Protein AF-M1ESU2-F1 (afdb_monomer_lite)

Structure (mmCIF, N/CA/C/O backbone):
data_AF-M1ESU2-F1
#
_entry.id   AF-M1ESU2-F1
#
loop_
_atom_site.group_PDB
_atom_site.id
_atom_site.type_symbol
_atom_site.label_atom_id
_atom_site.label_alt_id
_atom_site.label_comp_id
_atom_site.label_asym_id
_atom_site.label_entity_id
_atom_site.label_seq_id
_atom_site.pdbx_PDB_ins_code
_atom_site.Cartn_x
_atom_site.Cartn_y
_atom_site.Cartn_z
_atom_site.occupancy
_atom_site.B_iso_or_equiv
_atom_site.auth_seq_id
_atom_site.auth_comp_id
_atom_site.auth_asym_id
_atom_site.auth_atom_id
_atom_site.pdbx_PDB_model_num
ATOM 1 N N . PRO A 1 1 ? -0.655 11.934 12.365 1.00 52.59 1 PRO A N 1
ATOM 2 C CA . PRO A 1 1 ? -0.830 12.962 11.303 1.00 52.59 1 PRO A CA 1
ATOM 3 C C . PRO A 1 1 ? 0.252 12.972 10.201 1.00 52.59 1 PRO A C 1
ATOM 5 O O . PRO A 1 1 ? -0.096 13.137 9.042 1.00 52.59 1 PRO A O 1
ATOM 8 N N . LYS A 1 2 ? 1.550 12.804 10.513 1.00 71.00 2 LYS A N 1
ATOM 9 C CA . LYS A 1 2 ? 2.630 12.962 9.509 1.00 71.00 2 LYS A CA 1
ATOM 10 C C . LYS A 1 2 ? 2.794 11.781 8.532 1.00 71.00 2 LYS A C 1
ATOM 12 O O . LYS A 1 2 ? 3.193 11.998 7.394 1.00 71.00 2 LYS A O 1
ATOM 17 N N . ARG A 1 3 ? 2.462 10.552 8.948 1.00 77.25 3 ARG A N 1
ATOM 18 C CA . ARG A 1 3 ? 2.708 9.330 8.156 1.00 77.25 3 ARG A CA 1
ATOM 19 C C . ARG A 1 3 ? 1.707 9.137 7.015 1.00 77.25 3 ARG A C 1
ATOM 21 O O . ARG A 1 3 ? 2.115 8.895 5.888 1.00 77.25 3 ARG A O 1
ATOM 28 N N . SER A 1 4 ? 0.423 9.391 7.267 1.00 78.06 4 SER A N 1
ATOM 29 C CA . SER A 1 4 ? -0.624 9.395 6.234 1.00 78.06 4 SER A CA 1
ATOM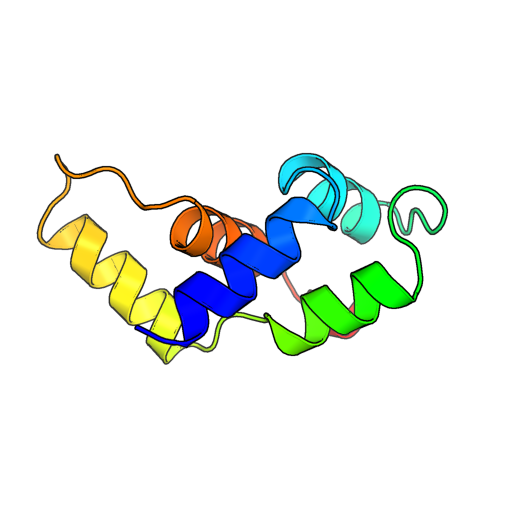 30 C C . SER A 1 4 ? -0.335 10.415 5.124 1.00 78.06 4 SER A C 1
ATOM 32 O O . SER A 1 4 ? -0.566 10.125 3.957 1.00 78.06 4 SER A O 1
ATOM 34 N N . ASN A 1 5 ? 0.238 11.579 5.463 1.00 82.38 5 ASN A N 1
ATOM 35 C CA . ASN A 1 5 ? 0.657 12.573 4.469 1.00 82.38 5 ASN A CA 1
ATOM 36 C C . ASN A 1 5 ? 1.817 12.071 3.606 1.00 82.38 5 ASN A C 1
ATOM 38 O O . ASN A 1 5 ? 1.766 12.229 2.392 1.00 82.38 5 ASN A O 1
ATOM 42 N N . ALA A 1 6 ? 2.832 11.443 4.209 1.00 84.12 6 ALA A N 1
ATOM 43 C CA . ALA A 1 6 ? 3.939 10.851 3.458 1.00 84.12 6 ALA A CA 1
ATOM 44 C C . ALA A 1 6 ? 3.442 9.777 2.478 1.00 84.12 6 ALA A C 1
ATOM 46 O O . ALA A 1 6 ? 3.850 9.775 1.320 1.00 84.12 6 ALA A O 1
ATOM 47 N N . ILE A 1 7 ? 2.499 8.937 2.917 1.00 85.19 7 ILE A N 1
ATOM 48 C CA . ILE A 1 7 ? 1.875 7.921 2.065 1.00 85.19 7 ILE A CA 1
ATOM 49 C C . ILE A 1 7 ? 1.063 8.561 0.947 1.00 85.19 7 ILE A C 1
ATOM 51 O O . ILE A 1 7 ? 1.232 8.181 -0.202 1.00 85.19 7 ILE A O 1
ATOM 55 N N . ASN A 1 8 ? 0.228 9.557 1.242 1.00 84.44 8 ASN A N 1
ATOM 56 C CA . ASN A 1 8 ? -0.557 10.244 0.215 1.00 84.44 8 ASN A CA 1
ATOM 57 C C . ASN A 1 8 ? 0.335 10.914 -0.839 1.00 84.44 8 ASN A C 1
ATOM 59 O O . ASN A 1 8 ? 0.053 10.812 -2.027 1.00 84.44 8 ASN A O 1
ATOM 63 N N . ILE A 1 9 ? 1.444 11.534 -0.428 1.00 85.62 9 ILE A N 1
ATOM 64 C CA . ILE A 1 9 ? 2.442 12.078 -1.359 1.00 85.62 9 ILE A CA 1
ATOM 65 C C . ILE A 1 9 ? 3.098 10.941 -2.156 1.00 85.62 9 ILE A C 1
ATOM 67 O O . ILE A 1 9 ? 3.248 11.049 -3.370 1.00 85.62 9 ILE A O 1
ATOM 71 N N . GLY A 1 10 ? 3.430 9.822 -1.510 1.00 83.06 10 GLY A N 1
ATOM 72 C CA . GLY A 1 10 ? 3.915 8.614 -2.177 1.00 83.06 10 GLY A CA 1
ATOM 73 C C . GLY A 1 10 ? 2.941 8.112 -3.242 1.00 83.06 10 GLY A C 1
ATOM 74 O O . GLY A 1 10 ? 3.341 7.892 -4.374 1.00 83.06 10 GLY A O 1
ATOM 75 N N . LEU A 1 11 ? 1.652 8.030 -2.923 1.00 83.19 11 LEU A N 1
ATOM 76 C CA . LEU A 1 11 ? 0.590 7.594 -3.830 1.00 83.19 11 LEU A CA 1
ATOM 77 C C . LEU A 1 11 ? 0.404 8.511 -5.043 1.00 83.19 11 LEU A C 1
ATOM 79 O O . LEU A 1 11 ? -0.042 8.034 -6.077 1.00 83.19 11 LEU A O 1
ATOM 83 N N . THR A 1 12 ? 0.750 9.800 -4.954 1.00 84.50 12 THR A N 1
ATOM 84 C CA . THR A 1 12 ? 0.704 10.681 -6.138 1.00 84.50 12 THR A CA 1
ATOM 85 C C . THR A 1 12 ? 1.802 10.399 -7.158 1.00 84.50 12 THR A C 1
ATOM 87 O O . THR A 1 12 ? 1.639 10.731 -8.328 1.00 84.50 12 THR A O 1
ATOM 90 N N . VAL A 1 13 ? 2.913 9.800 -6.725 1.00 83.44 13 VAL A N 1
ATOM 91 C CA . VAL A 1 13 ? 4.056 9.478 -7.594 1.00 83.44 13 VAL A CA 1
ATOM 92 C C . VAL A 1 13 ? 4.173 7.985 -7.886 1.00 83.44 13 VAL A C 1
ATOM 94 O O . VAL A 1 13 ? 4.862 7.587 -8.819 1.00 83.44 13 VAL A O 1
ATOM 97 N N . LEU A 1 14 ? 3.507 7.155 -7.087 1.00 84.31 14 LEU A N 1
ATOM 98 C CA . LEU A 1 14 ? 3.452 5.716 -7.256 1.00 84.31 14 LEU A CA 1
ATOM 99 C C . LEU A 1 14 ? 2.283 5.308 -8.164 1.00 84.31 14 LEU A C 1
ATOM 101 O O . LEU A 1 14 ? 1.234 5.955 -8.166 1.00 84.31 14 LEU A O 1
ATOM 105 N N . PRO A 1 15 ? 2.421 4.196 -8.905 1.00 84.50 15 PRO A N 1
ATOM 106 C CA . PRO A 1 15 ? 1.310 3.629 -9.651 1.00 84.50 15 PRO A CA 1
ATOM 107 C C . PRO A 1 15 ? 0.207 3.113 -8.704 1.00 84.50 15 PRO A C 1
ATOM 109 O O . PRO A 1 15 ? 0.418 2.985 -7.495 1.00 84.50 15 PRO A O 1
ATOM 112 N N . PRO A 1 16 ? -0.988 2.783 -9.227 1.00 85.62 16 PRO A N 1
ATOM 113 C CA . PRO A 1 16 ? -2.102 2.316 -8.407 1.00 85.62 16 PRO A CA 1
ATOM 114 C C . PRO A 1 16 ? -1.718 1.138 -7.488 1.00 85.62 16 PRO A C 1
ATOM 116 O O . PRO A 1 16 ? -0.981 0.250 -7.926 1.00 85.62 16 PRO A O 1
ATOM 119 N N . PRO A 1 17 ? -2.276 1.031 -6.262 1.00 83.06 17 PRO A N 1
ATOM 120 C CA . PRO A 1 17 ? -1.952 -0.046 -5.312 1.00 83.06 17 PRO A CA 1
ATOM 121 C C . PRO A 1 17 ? -2.109 -1.450 -5.906 1.00 83.06 17 PRO A C 1
ATOM 123 O O . PRO A 1 17 ? -1.330 -2.361 -5.631 1.00 83.06 17 PRO A O 1
ATOM 126 N N . ARG A 1 18 ? -3.109 -1.613 -6.780 1.00 83.12 18 ARG A N 1
ATOM 127 C CA . ARG A 1 18 ? -3.349 -2.850 -7.525 1.00 83.12 18 ARG A CA 1
ATOM 128 C C . ARG A 1 18 ? -2.210 -3.167 -8.494 1.00 83.12 18 ARG A C 1
ATOM 130 O O . ARG A 1 18 ? -1.798 -4.319 -8.565 1.00 83.12 18 ARG A O 1
ATOM 137 N N . THR A 1 19 ? -1.701 -2.164 -9.205 1.00 87.69 19 THR A N 1
ATOM 138 C CA . THR A 1 19 ? -0.558 -2.301 -10.115 1.00 87.69 19 THR A CA 1
ATOM 139 C C . THR A 1 19 ? 0.699 -2.657 -9.343 1.00 87.69 19 THR A C 1
ATOM 141 O O . THR A 1 19 ? 1.373 -3.600 -9.725 1.00 87.69 19 THR A O 1
ATOM 144 N N . ILE A 1 20 ? 0.962 -1.988 -8.216 1.00 86.56 20 ILE A N 1
ATOM 145 C CA . ILE A 1 20 ? 2.099 -2.301 -7.339 1.00 86.56 20 ILE A CA 1
ATOM 146 C C . ILE A 1 20 ? 2.042 -3.760 -6.889 1.00 86.56 20 ILE A C 1
ATOM 148 O O . ILE A 1 20 ? 3.013 -4.493 -7.039 1.00 86.56 20 ILE A O 1
ATOM 152 N N . LYS A 1 21 ? 0.884 -4.211 -6.391 1.00 85.25 21 LYS A N 1
ATOM 153 C CA . LYS A 1 21 ? 0.696 -5.603 -5.972 1.00 85.25 21 LYS A CA 1
ATOM 154 C C . LYS A 1 21 ? 1.002 -6.586 -7.100 1.00 85.25 21 LYS A C 1
ATOM 156 O O . LYS A 1 21 ? 1.699 -7.566 -6.874 1.00 85.25 21 LYS A O 1
ATOM 161 N N . ILE A 1 22 ? 0.490 -6.330 -8.301 1.00 88.00 22 ILE A N 1
ATOM 162 C CA . ILE A 1 22 ? 0.726 -7.189 -9.467 1.00 88.00 22 ILE A CA 1
ATOM 163 C C . ILE A 1 22 ? 2.202 -7.153 -9.875 1.00 88.00 22 ILE A C 1
ATOM 165 O O . ILE A 1 22 ? 2.776 -8.209 -10.115 1.00 88.00 22 ILE A O 1
ATOM 169 N N . ALA A 1 23 ? 2.823 -5.974 -9.893 1.00 88.88 23 ALA A N 1
ATOM 170 C CA . ALA A 1 23 ? 4.220 -5.798 -10.263 1.00 88.88 23 ALA A CA 1
ATOM 171 C C . ALA A 1 23 ? 5.154 -6.565 -9.324 1.00 88.88 23 ALA A C 1
ATOM 173 O O . ALA A 1 23 ? 6.033 -7.279 -9.782 1.00 88.88 23 ALA A O 1
ATOM 174 N N . ILE A 1 24 ? 4.901 -6.513 -8.017 1.00 86.12 24 ILE A N 1
ATOM 175 C CA . ILE A 1 24 ? 5.691 -7.238 -7.013 1.00 86.12 24 ILE A CA 1
ATOM 176 C C . ILE A 1 24 ? 5.472 -8.753 -7.106 1.00 86.12 24 ILE A C 1
ATOM 178 O O . ILE A 1 24 ? 6.402 -9.532 -6.922 1.00 86.12 24 ILE A O 1
ATOM 182 N N . LEU A 1 25 ? 4.245 -9.197 -7.394 1.00 85.62 25 LEU A N 1
ATOM 183 C CA . LEU A 1 25 ? 3.954 -10.623 -7.576 1.00 85.62 25 LEU A CA 1
ATOM 184 C C . LEU A 1 25 ? 4.574 -11.189 -8.861 1.00 85.62 25 LEU A C 1
ATOM 186 O O . LEU A 1 25 ? 5.000 -12.341 -8.860 1.00 85.62 25 LEU A O 1
ATOM 190 N N . ASN A 1 26 ? 4.628 -10.385 -9.924 1.00 88.44 26 ASN A N 1
ATOM 191 C CA . ASN A 1 26 ? 5.147 -10.772 -11.235 1.00 88.44 26 ASN A CA 1
ATOM 192 C C . ASN A 1 26 ? 6.619 -10.394 -11.462 1.00 88.44 26 ASN A C 1
ATOM 194 O O . ASN A 1 26 ? 7.138 -10.699 -12.531 1.00 88.44 26 ASN A O 1
ATOM 198 N N . PHE A 1 27 ? 7.278 -9.742 -10.499 1.00 82.44 27 PHE A N 1
ATOM 199 C CA . PHE A 1 27 ? 8.623 -9.171 -10.656 1.00 82.44 27 PHE A CA 1
ATOM 200 C C . PHE A 1 27 ? 8.737 -8.232 -11.874 1.00 82.44 27 PHE A C 1
ATOM 202 O O . PHE A 1 27 ? 9.689 -8.287 -12.647 1.00 82.44 27 PHE A O 1
ATOM 209 N N . ASP A 1 28 ? 7.731 -7.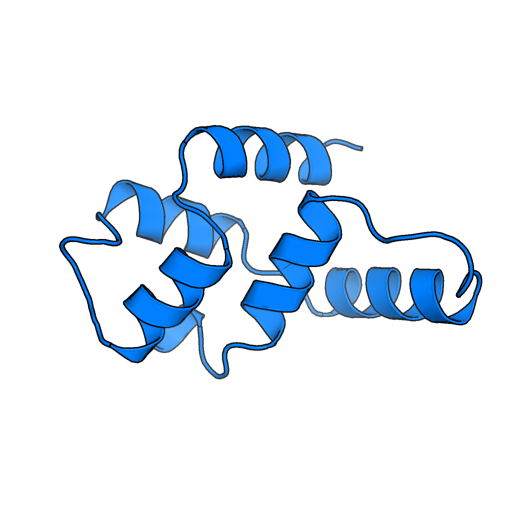374 -12.059 1.00 84.06 28 ASP A N 1
ATOM 210 C CA . ASP A 1 28 ? 7.643 -6.433 -13.177 1.00 84.06 28 ASP A CA 1
ATOM 211 C C . ASP A 1 28 ? 8.392 -5.124 -12.864 1.00 84.06 28 ASP A C 1
ATOM 213 O O . ASP A 1 28 ? 7.846 -4.185 -12.274 1.00 84.06 28 ASP A O 1
ATOM 217 N N . GLU A 1 29 ? 9.659 -5.071 -13.279 1.00 79.50 29 GLU A N 1
ATOM 218 C CA . GLU A 1 29 ? 10.540 -3.900 -13.148 1.00 79.50 29 GLU A CA 1
ATOM 219 C C . GLU A 1 29 ? 10.112 -2.696 -14.009 1.00 79.50 29 GLU A C 1
ATOM 221 O O . GLU A 1 29 ? 10.496 -1.559 -13.728 1.00 79.50 29 GLU A O 1
ATOM 226 N N . TYR A 1 30 ? 9.293 -2.917 -15.045 1.00 81.62 30 TYR A N 1
ATOM 227 C CA . TYR A 1 30 ? 8.777 -1.842 -15.895 1.00 81.62 30 TYR A CA 1
ATOM 228 C C . TYR A 1 30 ? 7.600 -1.132 -15.233 1.00 81.62 30 TYR A C 1
ATOM 230 O O . TYR A 1 30 ? 7.475 0.091 -15.324 1.00 81.62 30 TYR A O 1
ATOM 238 N N . ALA A 1 31 ? 6.737 -1.891 -14.555 1.00 84.50 31 ALA A N 1
ATOM 239 C CA . ALA A 1 31 ? 5.629 -1.340 -13.787 1.00 84.50 31 ALA A CA 1
ATOM 240 C C . ALA A 1 31 ? 6.092 -0.682 -12.477 1.00 84.50 31 ALA A C 1
ATOM 242 O O . ALA A 1 31 ? 5.453 0.270 -12.019 1.00 84.50 31 ALA A O 1
ATOM 243 N N . LEU A 1 32 ? 7.186 -1.170 -11.877 1.00 85.75 32 LEU A N 1
ATOM 244 C CA . LEU A 1 32 ? 7.737 -0.637 -10.636 1.00 85.75 32 LEU A CA 1
ATOM 245 C C . LEU A 1 32 ? 9.244 -0.375 -10.748 1.00 85.75 32 LEU A C 1
ATOM 247 O O . LEU A 1 32 ? 10.069 -1.277 -10.636 1.00 85.75 32 LEU A O 1
ATOM 251 N N . ASN A 1 33 ? 9.596 0.900 -10.912 1.00 86.56 33 ASN A N 1
ATOM 252 C CA . ASN A 1 33 ? 10.985 1.338 -10.983 1.00 86.56 33 ASN A CA 1
ATOM 253 C C . ASN A 1 33 ? 11.658 1.384 -9.596 1.00 86.56 33 ASN A C 1
ATOM 255 O O . ASN A 1 33 ? 11.004 1.331 -8.553 1.00 86.56 33 ASN A O 1
ATOM 259 N N . LYS A 1 34 ? 12.985 1.561 -9.586 1.00 85.12 34 LYS A N 1
ATOM 260 C CA . LYS A 1 34 ? 13.796 1.622 -8.359 1.00 85.12 34 LYS A CA 1
ATOM 261 C C . LYS A 1 34 ? 13.299 2.660 -7.340 1.00 85.12 34 LYS A C 1
ATOM 263 O O . LYS A 1 34 ? 13.225 2.352 -6.156 1.00 85.12 34 LYS A O 1
ATOM 268 N N . GLU A 1 35 ? 12.912 3.856 -7.786 1.00 86.12 35 GLU A N 1
ATOM 269 C CA . GLU A 1 35 ? 12.390 4.898 -6.885 1.00 86.12 35 GLU A CA 1
ATOM 270 C C . GLU A 1 35 ? 11.059 4.472 -6.240 1.00 86.12 35 GLU A C 1
ATOM 272 O O . GLU A 1 35 ? 10.821 4.707 -5.053 1.00 86.12 35 GLU A O 1
ATOM 277 N N . GLY A 1 36 ? 10.201 3.802 -7.012 1.00 85.94 36 GLY A N 1
ATOM 278 C CA . GLY A 1 36 ? 8.954 3.229 -6.530 1.00 85.94 36 GLY A CA 1
ATOM 279 C C . GLY A 1 36 ? 9.188 2.144 -5.482 1.00 85.94 36 GLY A C 1
ATOM 280 O O . GLY A 1 36 ? 8.527 2.153 -4.443 1.00 85.94 36 GLY A O 1
ATOM 281 N N . ILE A 1 37 ? 10.168 1.267 -5.718 1.00 86.88 37 ILE A N 1
ATOM 282 C CA . ILE A 1 37 ? 10.605 0.234 -4.769 1.00 86.88 37 ILE A CA 1
ATOM 283 C C . ILE A 1 37 ? 11.073 0.871 -3.456 1.00 86.88 37 ILE A C 1
ATOM 285 O O . ILE A 1 37 ? 10.538 0.542 -2.398 1.00 86.88 37 ILE A O 1
ATOM 289 N N . GLU A 1 38 ? 12.003 1.829 -3.506 1.00 87.81 38 GLU A N 1
ATOM 290 C CA . GLU A 1 38 ? 12.520 2.507 -2.308 1.00 87.81 38 GLU A CA 1
ATOM 291 C C . GLU A 1 38 ? 11.400 3.200 -1.524 1.00 87.81 38 GLU A C 1
ATOM 293 O O . GLU A 1 38 ? 11.306 3.073 -0.301 1.00 87.81 38 GLU A O 1
ATOM 298 N N . LYS A 1 39 ? 10.479 3.869 -2.224 1.00 86.56 39 LYS A N 1
ATOM 299 C CA . LYS A 1 39 ? 9.292 4.467 -1.608 1.00 86.56 39 LYS A CA 1
ATOM 300 C C . LYS A 1 39 ? 8.439 3.422 -0.899 1.00 86.56 39 LYS A C 1
ATOM 302 O O . LYS A 1 39 ? 8.091 3.630 0.262 1.00 86.56 39 LYS A O 1
ATOM 307 N N . ILE A 1 40 ? 8.118 2.306 -1.548 1.00 86.50 40 ILE A N 1
ATOM 308 C CA . ILE A 1 40 ? 7.311 1.247 -0.930 1.00 86.50 40 ILE A CA 1
ATOM 309 C C . ILE A 1 40 ? 8.029 0.658 0.285 1.00 86.50 40 ILE A C 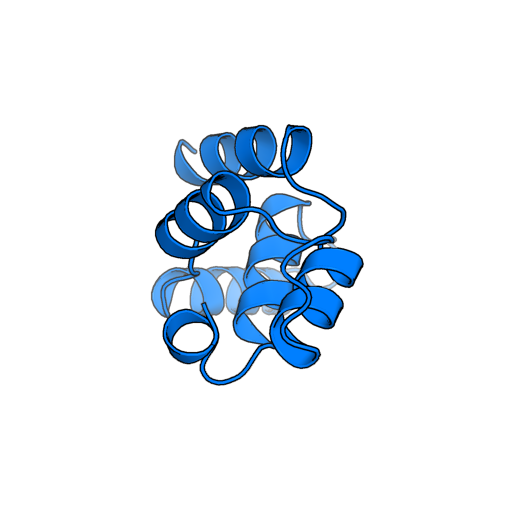1
ATOM 311 O O . ILE A 1 40 ? 7.391 0.516 1.324 1.00 86.50 40 ILE A O 1
ATOM 315 N N . LEU A 1 41 ? 9.341 0.409 0.202 1.00 86.19 41 LEU A N 1
ATOM 316 C CA . LEU A 1 41 ? 10.159 -0.070 1.322 1.00 86.19 41 LEU A CA 1
ATOM 317 C C . LEU A 1 41 ? 10.088 0.875 2.534 1.00 86.19 41 LEU A C 1
ATOM 319 O O . LEU A 1 41 ? 9.945 0.422 3.669 1.00 86.19 41 LEU A O 1
ATOM 323 N N . THR A 1 42 ? 10.109 2.194 2.314 1.00 85.75 42 THR A N 1
ATOM 324 C CA . THR A 1 42 ? 9.950 3.183 3.402 1.00 85.75 42 THR A CA 1
ATOM 325 C C . THR A 1 42 ? 8.521 3.284 3.947 1.00 85.75 42 THR A C 1
ATOM 327 O O . THR A 1 42 ? 8.306 3.815 5.039 1.00 85.75 42 THR A O 1
ATOM 330 N N . MET A 1 43 ? 7.537 2.781 3.198 1.00 87.12 43 MET A N 1
ATOM 331 C CA . MET A 1 43 ? 6.107 2.828 3.518 1.00 87.12 43 MET A CA 1
ATOM 332 C C . MET A 1 43 ? 5.536 1.460 3.898 1.00 87.12 43 MET A C 1
ATOM 334 O O . MET A 1 43 ? 4.315 1.292 3.919 1.00 87.12 43 MET A O 1
ATOM 338 N N . ILE A 1 44 ? 6.393 0.489 4.222 1.00 85.81 44 ILE A N 1
ATOM 339 C CA . ILE A 1 44 ? 5.937 -0.807 4.716 1.00 85.81 44 ILE A CA 1
ATOM 340 C C . ILE A 1 44 ? 5.171 -0.591 6.030 1.00 85.81 44 ILE A C 1
ATOM 342 O O . ILE A 1 44 ? 5.719 0.007 6.965 1.00 85.81 44 ILE A O 1
ATOM 346 N N . PRO A 1 45 ? 3.913 -1.065 6.117 1.00 85.31 45 PRO A N 1
ATOM 347 C CA . PRO A 1 45 ? 3.127 -0.959 7.337 1.00 85.31 45 PRO A CA 1
ATOM 348 C C . PRO A 1 45 ? 3.798 -1.734 8.466 1.00 85.31 45 PRO A C 1
ATOM 350 O O . PRO A 1 45 ? 4.089 -2.926 8.320 1.00 85.31 45 PRO A O 1
ATOM 353 N N . THR A 1 46 ? 3.985 -1.085 9.613 1.00 86.12 46 THR A N 1
ATOM 354 C CA . THR A 1 46 ? 4.382 -1.801 10.831 1.00 86.12 46 THR A CA 1
ATOM 355 C C . THR A 1 46 ? 3.189 -2.550 11.420 1.00 86.12 46 THR A C 1
ATOM 357 O O . THR A 1 46 ? 2.035 -2.217 11.145 1.00 86.12 46 THR A O 1
ATOM 360 N N . GLU A 1 47 ? 3.446 -3.567 12.245 1.00 86.19 47 GLU A N 1
ATOM 361 C CA . GLU A 1 47 ? 2.381 -4.331 12.916 1.00 86.19 47 GLU A CA 1
ATOM 362 C C . GLU A 1 47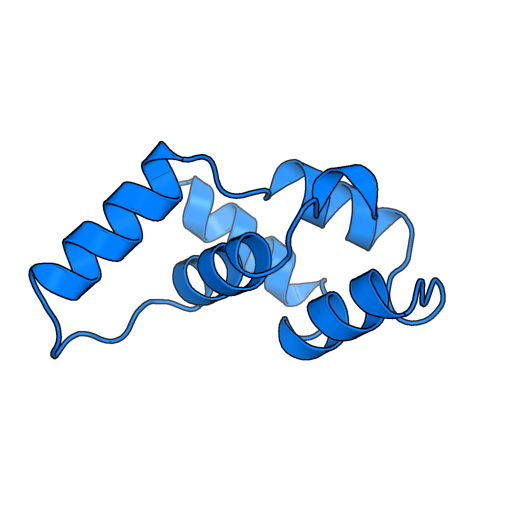 ? 1.427 -3.419 13.700 1.00 86.19 47 GLU A C 1
ATOM 364 O O . GLU A 1 47 ? 0.214 -3.555 13.584 1.00 86.19 47 GLU A O 1
ATOM 369 N N . GLU A 1 48 ? 1.956 -2.407 14.394 1.00 87.75 48 GLU A N 1
ATOM 370 C CA . GLU A 1 48 ? 1.148 -1.410 15.108 1.00 87.75 48 GLU A CA 1
ATOM 371 C C . GLU A 1 48 ? 0.199 -0.631 14.187 1.00 87.75 48 GLU A C 1
ATOM 373 O O . GLU A 1 48 ? -0.918 -0.300 14.578 1.00 87.75 48 GLU A O 1
ATOM 378 N N . GLU A 1 49 ? 0.628 -0.307 12.963 1.00 87.31 49 GLU A N 1
ATOM 379 C CA . GLU A 1 49 ? -0.222 0.395 11.998 1.00 87.31 49 GLU A CA 1
ATOM 380 C C . GLU A 1 49 ? -1.323 -0.512 11.476 1.00 87.31 49 GLU A C 1
ATOM 382 O O . GLU A 1 49 ? -2.477 -0.092 11.418 1.00 87.31 49 GLU A O 1
ATOM 387 N N . LYS A 1 50 ? -0.984 -1.761 11.143 1.00 86.88 50 LYS A N 1
ATOM 388 C CA . LYS A 1 50 ? -1.974 -2.762 10.728 1.00 86.88 50 LYS A CA 1
ATOM 389 C C . LYS A 1 50 ? -3.015 -2.958 11.823 1.00 86.88 50 LYS A C 1
ATOM 391 O O . LYS A 1 50 ? -4.206 -2.937 11.529 1.00 86.88 50 LYS A O 1
ATOM 396 N N . GLN A 1 51 ? -2.562 -3.090 13.068 1.00 90.31 51 GLN A N 1
ATOM 397 C CA . GLN A 1 51 ? -3.428 -3.283 14.220 1.00 90.31 51 GLN A CA 1
ATOM 398 C C . GLN A 1 51 ? -4.342 -2.076 14.432 1.00 90.31 51 GLN A C 1
ATOM 400 O O . GLN A 1 51 ? -5.551 -2.254 14.511 1.00 90.31 51 GLN A O 1
ATOM 405 N N . LYS A 1 52 ? -3.809 -0.848 14.398 1.00 88.75 52 LYS A N 1
ATOM 406 C CA . LYS A 1 52 ? -4.630 0.370 14.501 1.00 88.75 52 LYS A CA 1
ATOM 407 C C . LYS A 1 52 ? -5.681 0.478 13.404 1.00 88.75 52 LYS A C 1
ATOM 409 O O . LYS A 1 52 ? -6.809 0.866 13.688 1.00 88.75 52 LYS A O 1
ATOM 414 N N . ILE A 1 53 ? -5.321 0.152 12.162 1.00 89.44 53 ILE A N 1
ATOM 415 C CA . ILE A 1 53 ? -6.262 0.174 11.036 1.00 89.44 53 ILE A CA 1
ATOM 416 C C . ILE A 1 53 ? -7.362 -0.872 11.249 1.00 89.44 53 ILE A C 1
ATOM 418 O O . ILE A 1 53 ? -8.537 -0.559 11.080 1.00 89.44 53 ILE A O 1
ATOM 422 N N . GLN A 1 54 ? -6.999 -2.092 11.658 1.00 88.19 54 GLN A N 1
ATOM 423 C CA . GLN A 1 54 ? -7.962 -3.153 11.960 1.00 88.19 54 GLN A CA 1
ATOM 424 C C . GLN A 1 54 ? -8.889 -2.775 13.116 1.00 88.19 54 GLN A C 1
ATOM 426 O O . GLN A 1 54 ? -10.100 -2.933 12.994 1.00 88.19 54 GLN A O 1
ATOM 431 N N . GLU A 1 55 ? -8.346 -2.245 14.211 1.00 90.56 55 GLU A N 1
ATOM 432 C CA . GLU A 1 55 ? -9.122 -1.777 15.360 1.00 90.56 55 GLU A CA 1
ATOM 433 C C . GLU A 1 55 ? -10.070 -0.645 14.970 1.00 90.56 55 GLU A C 1
ATOM 435 O O . GLU A 1 55 ? -11.228 -0.669 15.368 1.00 90.56 55 GLU A O 1
ATOM 440 N N . ALA A 1 56 ? -9.621 0.315 14.159 1.00 88.56 56 ALA A N 1
ATOM 441 C CA . ALA A 1 56 ? -10.472 1.393 13.666 1.00 88.56 56 ALA A CA 1
ATOM 442 C C . ALA A 1 56 ? -11.631 0.861 12.807 1.00 88.56 56 ALA A C 1
ATOM 444 O O . ALA A 1 56 ? -12.761 1.319 12.971 1.00 88.56 56 ALA A O 1
ATOM 445 N N . GLN A 1 57 ? -11.366 -0.130 11.949 1.00 86.75 57 GLN A N 1
ATOM 446 C CA . GLN A 1 57 ? -12.379 -0.810 11.135 1.00 86.75 57 GLN A CA 1
ATOM 447 C C . GLN A 1 57 ? -13.373 -1.614 11.983 1.00 86.75 57 GLN A C 1
ATOM 449 O O . GLN A 1 57 ? -14.567 -1.605 11.707 1.00 86.75 57 GLN A O 1
ATOM 454 N N . LEU A 1 58 ? -12.886 -2.302 13.018 1.00 88.44 58 LEU A N 1
ATOM 455 C CA 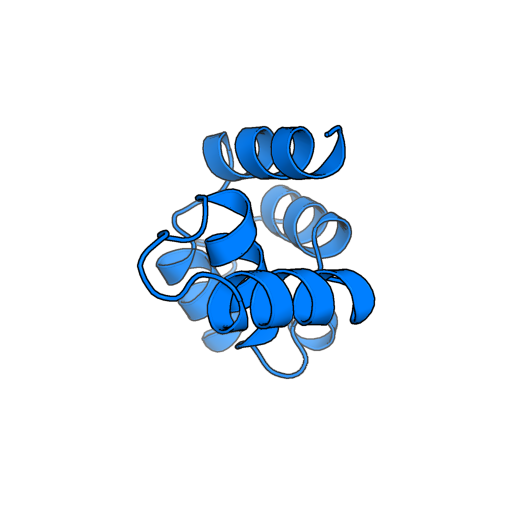. LEU A 1 58 ? -13.709 -3.053 13.970 1.00 88.44 58 LEU A CA 1
ATOM 456 C C . LEU A 1 58 ? -14.556 -2.127 14.845 1.00 88.44 58 LEU A C 1
ATOM 458 O O . LEU A 1 58 ? -15.713 -2.430 15.119 1.00 88.44 58 LEU A O 1
ATOM 462 N N . ALA A 1 59 ? -13.983 -1.004 15.276 1.00 91.56 59 ALA A N 1
ATOM 463 C CA . ALA A 1 59 ? -14.669 -0.003 16.077 1.00 91.56 59 ALA A CA 1
ATOM 464 C C . ALA A 1 59 ? -15.706 0.777 15.256 1.00 91.56 59 ALA A C 1
ATOM 466 O O . ALA A 1 59 ? -16.751 1.133 15.792 1.00 91.56 59 ALA A O 1
ATOM 467 N N . ASN A 1 60 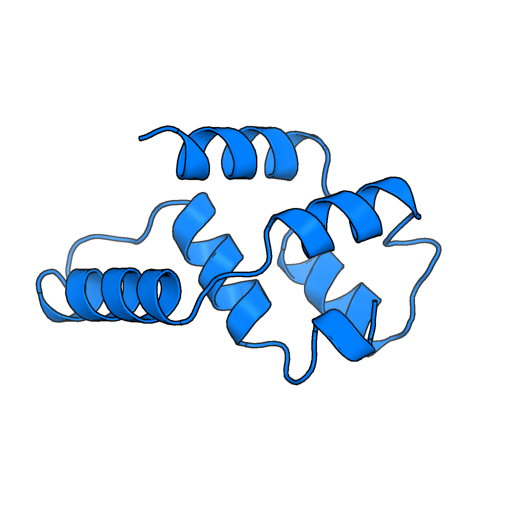? -15.428 1.040 13.974 1.00 89.50 60 ASN A N 1
ATOM 468 C CA . ASN A 1 60 ? -16.283 1.827 13.085 1.00 89.50 60 ASN A CA 1
ATOM 469 C C . ASN A 1 60 ? -16.421 1.157 11.705 1.00 89.50 60 ASN A C 1
ATOM 471 O O . ASN A 1 60 ? -15.851 1.645 10.726 1.00 89.50 60 ASN A O 1
ATOM 475 N N . PRO A 1 61 ? -17.194 0.066 11.590 1.00 86.50 61 PRO A N 1
ATOM 476 C CA . PRO A 1 61 ? -17.365 -0.649 10.324 1.00 86.50 61 PRO A CA 1
ATOM 477 C C . PRO A 1 61 ? -18.079 0.180 9.243 1.00 86.50 61 PRO A C 1
ATOM 479 O O . PRO A 1 61 ? -17.879 -0.067 8.056 1.00 86.50 61 PRO A O 1
ATOM 482 N N . ASP A 1 62 ? -18.870 1.183 9.635 1.00 90.94 62 ASP A N 1
ATOM 483 C CA . ASP A 1 62 ? -19.556 2.102 8.716 1.00 90.94 62 ASP A CA 1
ATOM 484 C C . ASP A 1 62 ? -18.635 3.189 8.134 1.00 90.94 62 ASP A C 1
ATOM 486 O O . ASP A 1 62 ? -19.009 3.881 7.184 1.00 90.94 62 ASP A O 1
ATOM 490 N N . VAL A 1 63 ? -17.432 3.365 8.695 1.00 86.69 63 VAL A N 1
ATOM 491 C CA . VAL A 1 63 ? -16.478 4.382 8.246 1.00 86.69 63 VAL A CA 1
ATOM 492 C C . VAL A 1 63 ? -15.471 3.745 7.285 1.00 86.69 63 VAL A C 1
ATOM 494 O O . VAL A 1 63 ? -14.706 2.863 7.683 1.00 86.69 63 VAL A O 1
ATOM 497 N N . PRO A 1 64 ? -15.417 4.182 6.014 1.00 85.69 64 PRO A N 1
ATOM 498 C CA . PRO A 1 64 ? -14.432 3.669 5.076 1.00 85.69 64 PRO A CA 1
ATOM 499 C C . PRO A 1 64 ? -13.023 4.133 5.460 1.00 85.69 64 PRO A C 1
ATOM 501 O O . PRO A 1 64 ? -12.807 5.282 5.842 1.00 85.69 64 PRO A O 1
ATOM 504 N N . LEU A 1 65 ? -12.052 3.236 5.293 1.00 87.31 65 LEU A N 1
ATOM 505 C CA . LEU A 1 65 ? -10.633 3.547 5.455 1.00 87.31 65 LEU A CA 1
ATOM 506 C C . LEU A 1 65 ? -10.169 4.593 4.435 1.00 87.31 65 LEU A C 1
ATOM 508 O O . LEU A 1 65 ? -10.564 4.556 3.266 1.00 87.31 65 LEU A O 1
ATOM 512 N N . GLY A 1 66 ? -9.273 5.483 4.856 1.00 87.12 66 GLY A N 1
ATOM 513 C CA . GLY A 1 66 ? -8.633 6.447 3.970 1.00 87.12 66 GLY A CA 1
ATOM 514 C C . GLY A 1 66 ? -7.684 5.785 2.966 1.00 87.12 66 GLY A C 1
ATOM 515 O O . GLY A 1 66 ? -7.234 4.652 3.149 1.00 87.12 66 GLY A O 1
ATOM 516 N N . SER A 1 67 ? -7.305 6.518 1.914 1.00 86.19 67 SER A N 1
ATOM 517 C CA . SER A 1 67 ? -6.421 6.009 0.849 1.00 86.19 67 SER A CA 1
ATOM 518 C C . SER A 1 67 ? -5.094 5.456 1.378 1.00 86.19 67 SER A C 1
ATOM 520 O O . SER A 1 67 ? -4.630 4.413 0.923 1.00 86.19 67 SER A O 1
ATOM 522 N N . ALA A 1 68 ? -4.497 6.123 2.372 1.00 86.69 68 ALA A N 1
ATOM 523 C CA . ALA A 1 68 ? -3.262 5.666 3.003 1.00 86.69 68 ALA A CA 1
ATOM 524 C C . ALA A 1 68 ? -3.451 4.347 3.769 1.00 86.69 68 ALA A C 1
ATOM 526 O O . ALA A 1 68 ? -2.607 3.462 3.688 1.00 86.69 68 ALA A O 1
ATOM 527 N N . GLU A 1 69 ? -4.565 4.187 4.479 1.00 88.50 69 GLU A N 1
ATOM 528 C CA . GLU A 1 69 ? -4.863 2.975 5.248 1.00 88.50 69 GLU A CA 1
ATOM 529 C C . GLU A 1 69 ? -5.160 1.797 4.316 1.00 88.50 69 GLU A C 1
ATOM 531 O O . GLU A 1 69 ? -4.614 0.711 4.501 1.00 88.50 69 GLU A O 1
ATOM 536 N N . GLN A 1 70 ? -5.940 2.020 3.251 1.00 87.56 70 GLN A N 1
ATOM 537 C CA . GLN A 1 70 ? -6.144 1.019 2.200 1.00 87.56 70 GLN A CA 1
ATOM 538 C C . GLN A 1 70 ? -4.836 0.615 1.524 1.00 87.56 70 GLN A C 1
ATOM 540 O O . GLN A 1 70 ? -4.632 -0.567 1.239 1.00 87.56 70 GLN A O 1
ATOM 545 N N . PHE A 1 71 ? -3.940 1.571 1.273 1.00 87.56 71 PHE A N 1
ATOM 546 C CA . PHE A 1 71 ? -2.629 1.277 0.712 1.00 87.56 71 PHE A CA 1
ATOM 547 C C . PHE A 1 71 ? -1.806 0.389 1.647 1.00 87.56 71 PHE A C 1
ATOM 549 O O . PHE A 1 71 ? -1.310 -0.651 1.218 1.00 87.56 71 PHE A O 1
ATOM 556 N N . LEU A 1 72 ? -1.739 0.735 2.934 1.00 87.94 72 LEU A N 1
ATOM 557 C CA . LEU A 1 72 ? -1.048 -0.062 3.946 1.00 87.94 72 LEU A CA 1
ATOM 558 C C . LEU A 1 72 ? -1.632 -1.477 4.063 1.00 87.94 72 LEU A C 1
ATOM 560 O O . LEU A 1 72 ? -0.875 -2.442 4.082 1.00 87.94 72 LEU A O 1
ATOM 564 N N . LEU A 1 73 ? -2.958 -1.641 4.058 1.00 87.31 73 LEU A N 1
ATOM 565 C CA . LEU A 1 73 ? -3.577 -2.974 4.038 1.00 87.31 73 LEU A CA 1
ATOM 566 C C . LEU A 1 73 ? -3.291 -3.746 2.745 1.00 87.31 73 LEU A C 1
ATOM 568 O O . LEU A 1 73 ? -3.107 -4.962 2.764 1.00 87.31 73 LEU A O 1
ATOM 572 N N . THR A 1 74 ? -3.228 -3.055 1.608 1.00 86.81 74 THR A N 1
ATOM 573 C CA . THR A 1 74 ? -2.874 -3.685 0.330 1.00 86.81 74 THR A CA 1
ATOM 574 C C . THR A 1 74 ? -1.445 -4.215 0.370 1.00 86.81 74 THR A C 1
ATOM 576 O O . THR A 1 74 ? -1.205 -5.340 -0.065 1.00 86.81 74 THR A O 1
ATOM 579 N N . LEU A 1 75 ? -0.514 -3.435 0.927 1.00 85.81 75 LEU A N 1
ATOM 580 C CA . LEU A 1 75 ? 0.870 -3.850 1.133 1.00 85.81 75 LEU A CA 1
ATOM 581 C C . LEU A 1 75 ? 0.978 -4.994 2.147 1.00 85.81 75 LEU A C 1
ATOM 583 O O . LEU A 1 75 ? 1.702 -5.951 1.895 1.00 85.81 75 LEU A O 1
ATOM 587 N N . SER A 1 76 ? 0.234 -4.947 3.257 1.00 85.25 76 SER A N 1
ATOM 588 C CA . SER A 1 76 ? 0.244 -6.027 4.255 1.00 85.25 76 SER A CA 1
ATOM 589 C C . SER A 1 76 ? -0.337 -7.338 3.719 1.00 85.25 76 SER A C 1
ATOM 591 O O . SER A 1 76 ? 0.078 -8.411 4.149 1.00 85.25 76 SER A O 1
ATOM 593 N N . SER A 1 77 ? -1.251 -7.263 2.745 1.00 85.25 77 SER A N 1
ATOM 594 C CA . SER A 1 77 ? -1.776 -8.425 2.024 1.00 85.25 77 SER A CA 1
ATOM 595 C C . SER A 1 77 ? -0.722 -9.120 1.150 1.00 85.25 77 SER A C 1
ATOM 597 O O . SER A 1 77 ? -0.979 -10.238 0.698 1.00 85.25 77 SER A O 1
ATOM 599 N N . ILE A 1 78 ? 0.419 -8.486 0.865 1.00 84.69 78 ILE A N 1
ATOM 600 C CA . ILE A 1 78 ? 1.511 -9.087 0.095 1.00 84.69 78 ILE A CA 1
ATOM 601 C C . ILE A 1 78 ? 2.465 -9.761 1.078 1.00 84.69 78 ILE A C 1
ATOM 603 O O . ILE A 1 78 ? 3.244 -9.110 1.775 1.00 84.69 78 ILE A O 1
ATOM 607 N N . SER A 1 79 ? 2.406 -11.088 1.132 1.00 76.25 79 SER A N 1
ATOM 608 C CA . SER A 1 79 ? 3.326 -11.881 1.942 1.00 76.25 79 SER A CA 1
ATOM 609 C C . SER A 1 79 ? 4.765 -11.667 1.477 1.00 76.25 79 SER A C 1
ATOM 611 O O . SER A 1 79 ? 5.059 -11.765 0.283 1.00 76.25 79 SER A O 1
ATOM 613 N N . GLU A 1 80 ? 5.647 -11.389 2.439 1.00 78.69 80 GLU A N 1
ATOM 614 C CA . GLU A 1 80 ? 7.079 -11.168 2.204 1.00 78.69 80 GLU A CA 1
ATOM 615 C C . GLU A 1 80 ? 7.368 -10.005 1.243 1.00 78.69 80 GLU A C 1
ATOM 617 O O . GLU A 1 80 ? 8.329 -10.046 0.480 1.00 78.69 80 GLU A O 1
ATOM 622 N N . LEU A 1 81 ? 6.548 -8.948 1.291 1.00 80.44 81 LEU A N 1
ATOM 623 C CA . LEU A 1 81 ? 6.718 -7.734 0.488 1.00 80.44 81 LEU A CA 1
ATOM 624 C C . LEU A 1 81 ? 8.174 -7.240 0.453 1.00 80.44 81 LEU A C 1
ATOM 626 O O . LEU A 1 81 ? 8.711 -7.019 -0.624 1.00 80.44 81 LEU A O 1
ATOM 630 N N . SER A 1 82 ? 8.823 -7.122 1.615 1.00 75.25 82 SER A N 1
ATOM 631 C CA . SER A 1 82 ? 10.212 -6.659 1.727 1.00 75.25 82 SER A CA 1
ATOM 632 C C . SER A 1 82 ? 11.240 -7.598 1.097 1.00 75.25 82 SER A C 1
ATOM 634 O O . SER A 1 82 ? 12.344 -7.159 0.825 1.00 75.25 82 SER A O 1
ATOM 636 N N . ALA A 1 83 ? 10.923 -8.887 0.942 1.00 78.69 83 ALA A N 1
ATOM 637 C CA . ALA A 1 83 ? 11.822 -9.871 0.334 1.00 78.69 83 ALA A CA 1
ATOM 638 C C . ALA A 1 83 ? 11.632 -9.972 -1.188 1.00 78.69 83 ALA A C 1
ATOM 640 O O . ALA A 1 83 ? 12.479 -10.527 -1.881 1.00 78.69 83 ALA A O 1
ATOM 641 N N . ARG A 1 84 ? 10.496 -9.480 -1.697 1.00 76.38 84 ARG A N 1
ATOM 642 C CA . ARG A 1 84 ? 10.166 -9.434 -3.129 1.00 76.38 84 ARG A CA 1
ATOM 643 C C . ARG A 1 84 ? 10.602 -8.130 -3.802 1.00 76.38 84 ARG A C 1
ATOM 645 O O . ARG A 1 84 ? 10.607 -8.073 -5.028 1.00 76.38 84 ARG A O 1
ATOM 652 N N . LEU A 1 85 ? 10.891 -7.105 -3.002 1.00 76.56 85 LEU A N 1
ATOM 653 C CA . LEU A 1 85 ? 11.379 -5.782 -3.395 1.00 76.56 85 LEU A CA 1
ATOM 654 C C . LEU A 1 85 ? 12.902 -5.720 -3.267 1.00 76.56 85 LEU A C 1
ATOM 656 O O . LEU A 1 85 ? 13.524 -5.093 -4.150 1.00 76.56 85 LEU A O 1
#

InterPro domains:
  IPR015425 Formin, FH2 domain [PF02181] (1-85)
  IPR015425 Formin, FH2 domain [PS51444] (1-85)
  IPR042201 Formin, FH2 domain superfamily [G3DSA:1.20.58.2220] (1-85)

Sequence (85 aa):
PKRSNAINIGLTVLPPPRTIKIAILNFDEYALNKEGIEKILTMIPTEEEKQKIQEAQLANPDVPLGSAEQFLLTLSSISELSARL

pLDDT: mean 84.75, std 5.12, range [52.59, 91.56]

Organism: Mustela putorius furo (NCBI:txid9669)

Secondary structure (DSSP, 8-state):
-HHHHHHHHHHHHSPPHHHHHHHHHHT-TTTS-HHHHHHHHHTPPPHHHHHHHHHHHHH-TTSPPPHHHHHHHHHHTSTTHHHH-

Radius of gyration: 12.87 Å; chains: 1; bounding box: 33×25×32 Å

Foldseek 3Di:
DVLLVLLVVLPVVADDLVLVLVCLVVVPCPNAPPVNLVSVVVLADDPVLLVVLVVVCVVCVVDDDDPSSVSNVSNVVRPPSVVSD